Protein AF-A0A2H9QT38-F1 (afdb_monomer_lite)

Sequence (159 aa):
TGKATYSTIHADSVQAIVNRLENPPINLPRVLVAALNVVLLQASVKVGPKMTRRIKKIVEIVGLEPDTKELITNTIFEWNPADDRFVYLGHSSIFEKIAYLKNMTHDEVTEEFKRRTEIINWMLKKNVKNYKEVANIISAYYQEPEETIKKIRSDTYEK

pLDDT: mean 93.2, std 6.53, range [46.62, 97.88]

Secondary structure (DSSP, 8-state):
-----------SSHHHHHHHHHSTTT---HHHHTT--EEEEEEEEEETTEEEEEEEEEEEEEEE-TTT-PEEEEEEEEEETTTTEEEE----HHHHHHHHHHT--HHHHHHHHHHHHHHHHHHHHTT---HHHHHHHHHHHHH-HHHHHHHHHHHHH--

Radius of gyration: 18.89 Å; chains: 1; bounding box: 47×35×54 Å

Foldseek 3Di:
DPDDDDDDDPDQDPVRVQVVCCDPPNNDDLQVSLVDFKDFHKDFDDQPNDTDIDRQWIKGFPGADPPPRDTDIDTQWGADSVVRDIDGPDDDPVLVVVCVVVVHDSVVSVVVVVLVVLLVVLCVVVVPDDPVVVVVLVVCCVVPVPVSSVVSVVVVVVD

Structure (mmCIF, N/CA/C/O backbone):
data_AF-A0A2H9QT38-F1
#
_entry.id   AF-A0A2H9QT38-F1
#
loop_
_atom_site.group_PDB
_atom_site.id
_atom_site.type_symbol
_atom_site.label_atom_id
_atom_site.label_alt_id
_atom_site.label_comp_id
_atom_site.label_asym_id
_atom_site.label_entity_id
_atom_site.label_seq_id
_atom_site.pdbx_PDB_ins_code
_atom_site.Cartn_x
_atom_site.Cartn_y
_atom_site.Cartn_z
_atom_site.occupancy
_atom_site.B_iso_or_equiv
_atom_site.auth_seq_id
_atom_site.auth_comp_id
_atom_site.auth_asym_id
_atom_site.auth_atom_id
_atom_site.pdbx_PDB_model_num
ATOM 1 N N . THR A 1 1 ? 19.792 3.199 -6.149 1.00 63.28 1 THR A N 1
ATOM 2 C CA . THR A 1 1 ? 20.103 3.806 -4.832 1.00 63.28 1 THR A CA 1
ATOM 3 C C . THR A 1 1 ? 19.254 3.267 -3.682 1.00 63.28 1 THR A C 1
ATOM 5 O O . THR A 1 1 ? 19.525 3.655 -2.556 1.00 63.28 1 THR A O 1
ATOM 8 N N . GLY A 1 2 ? 18.269 2.376 -3.904 1.00 81.06 2 GLY A N 1
ATOM 9 C CA . GLY A 1 2 ? 17.598 1.633 -2.818 1.00 81.06 2 GLY A CA 1
ATOM 10 C C . GLY A 1 2 ? 16.725 2.464 -1.868 1.00 81.06 2 GLY A C 1
ATOM 11 O O . GLY A 1 2 ? 16.347 1.976 -0.810 1.00 81.06 2 GLY A O 1
ATOM 12 N N . LYS A 1 3 ? 16.415 3.720 -2.215 1.00 90.38 3 LYS A N 1
ATOM 13 C CA . LYS A 1 3 ? 15.583 4.602 -1.390 1.00 90.38 3 LYS A CA 1
ATOM 14 C C . LYS A 1 3 ? 14.108 4.257 -1.592 1.00 90.38 3 LYS A C 1
ATOM 16 O O . LYS A 1 3 ? 13.661 4.187 -2.733 1.00 90.38 3 LYS A O 1
ATOM 21 N N . ALA A 1 4 ? 13.363 4.096 -0.501 1.00 91.94 4 ALA A N 1
ATOM 22 C CA . ALA A 1 4 ? 11.907 4.017 -0.557 1.00 91.94 4 ALA A CA 1
ATOM 23 C C . ALA A 1 4 ? 11.333 5.365 -1.021 1.00 91.94 4 ALA A C 1
ATOM 25 O O . ALA A 1 4 ? 11.691 6.413 -0.479 1.00 91.94 4 ALA A O 1
ATOM 26 N N . THR A 1 5 ? 10.460 5.338 -2.026 1.00 94.00 5 THR A N 1
ATOM 27 C CA . THR A 1 5 ? 9.836 6.532 -2.601 1.00 94.00 5 THR A CA 1
ATOM 28 C C . THR A 1 5 ? 8.327 6.358 -2.701 1.00 94.00 5 THR A C 1
ATOM 30 O O . THR A 1 5 ? 7.818 5.272 -2.967 1.00 94.00 5 THR A O 1
ATOM 33 N N . TYR A 1 6 ? 7.615 7.462 -2.495 1.00 95.81 6 TYR A N 1
ATOM 34 C CA . TYR A 1 6 ? 6.170 7.558 -2.656 1.00 95.81 6 TYR A CA 1
ATOM 35 C C . TYR A 1 6 ? 5.875 8.848 -3.412 1.00 95.81 6 TYR A C 1
ATOM 37 O O . TYR A 1 6 ? 6.546 9.859 -3.201 1.00 95.81 6 TYR A O 1
ATOM 45 N N . SER A 1 7 ? 4.892 8.818 -4.303 1.00 95.12 7 SER A N 1
ATOM 46 C CA . SER A 1 7 ? 4.460 9.999 -5.044 1.00 95.12 7 SER A CA 1
ATOM 47 C C . SER A 1 7 ? 2.986 9.881 -5.414 1.00 95.12 7 SER A C 1
ATOM 49 O O . SER A 1 7 ? 2.370 8.827 -5.256 1.00 95.12 7 SER A O 1
ATOM 51 N N . THR A 1 8 ? 2.427 10.976 -5.917 1.00 95.75 8 THR A N 1
ATOM 52 C CA . THR A 1 8 ? 1.080 11.014 -6.484 1.00 95.75 8 THR A CA 1
ATOM 53 C C . THR A 1 8 ? 1.166 11.440 -7.939 1.00 95.75 8 THR A C 1
ATOM 55 O O . THR A 1 8 ? 1.995 12.270 -8.308 1.00 95.75 8 THR A O 1
ATOM 58 N N . ILE A 1 9 ? 0.309 10.864 -8.774 1.00 94.94 9 ILE A N 1
ATOM 59 C CA . ILE A 1 9 ? 0.210 11.202 -10.188 1.00 94.94 9 ILE A CA 1
ATOM 60 C C . ILE A 1 9 ? -1.260 11.211 -10.585 1.00 94.94 9 ILE A C 1
ATOM 62 O O . ILE A 1 9 ? -2.047 10.377 -10.139 1.00 94.94 9 ILE A O 1
ATOM 66 N N . HIS A 1 10 ? -1.644 12.174 -11.415 1.00 94.25 10 HIS A N 1
ATOM 67 C CA . HIS A 1 10 ? -3.004 12.256 -11.922 1.00 94.25 10 HIS A CA 1
ATOM 68 C C . HIS A 1 10 ? -3.200 11.261 -13.073 1.00 94.25 10 HIS A C 1
ATOM 70 O O . HIS A 1 10 ? -2.867 11.565 -14.217 1.00 94.25 10 HIS A O 1
ATOM 76 N N . ALA A 1 11 ? -3.763 10.091 -12.788 1.00 92.81 11 ALA A N 1
ATOM 77 C CA . ALA A 1 11 ? -4.091 9.068 -13.776 1.00 92.81 11 ALA A CA 1
ATOM 78 C C . ALA A 1 11 ? -5.192 8.138 -13.244 1.00 92.81 11 ALA A C 1
ATOM 80 O O . ALA A 1 11 ? -5.349 7.982 -12.035 1.00 92.81 11 ALA A O 1
ATOM 81 N N . ASP A 1 12 ? -5.947 7.520 -14.148 1.00 91.19 12 ASP A N 1
ATOM 82 C CA . ASP A 1 12 ? -7.088 6.647 -13.843 1.00 91.19 12 ASP A CA 1
ATOM 83 C C . ASP A 1 12 ? -6.795 5.147 -14.046 1.00 91.19 12 ASP A C 1
ATOM 85 O O . ASP A 1 12 ? -7.603 4.295 -13.669 1.00 91.19 12 ASP A O 1
ATOM 89 N N . SER A 1 13 ? -5.635 4.825 -14.621 1.00 93.38 13 SER A N 1
ATOM 90 C CA . SER A 1 13 ? -5.171 3.476 -14.939 1.00 93.38 13 SER A CA 1
ATOM 91 C C . SER A 1 13 ? -3.646 3.389 -14.871 1.00 93.38 13 SER A C 1
ATOM 93 O O . SER A 1 13 ? -2.949 4.401 -14.980 1.00 93.38 13 SER A O 1
ATOM 95 N N . VAL A 1 14 ? -3.112 2.171 -14.734 1.00 92.94 14 VAL A N 1
ATOM 96 C CA . VAL A 1 14 ? -1.658 1.943 -14.787 1.00 92.94 14 VAL A CA 1
ATOM 97 C C . VAL A 1 14 ? -1.098 2.374 -16.142 1.00 92.94 14 VAL A C 1
ATOM 99 O O . VAL A 1 14 ? -0.107 3.093 -16.176 1.00 92.94 14 VAL A O 1
ATOM 102 N N . GLN A 1 15 ? -1.777 2.058 -17.249 1.00 91.94 15 GLN A N 1
ATOM 103 C CA . GLN A 1 15 ? -1.345 2.488 -18.582 1.00 91.94 15 GLN A CA 1
ATOM 104 C C . GLN A 1 15 ? -1.228 4.015 -18.694 1.00 91.94 15 GLN A C 1
ATOM 106 O O . GLN A 1 15 ? -0.250 4.528 -19.235 1.00 91.94 15 GLN A O 1
ATOM 111 N N . ALA A 1 16 ? -2.191 4.762 -18.144 1.00 93.69 16 ALA A N 1
ATOM 112 C CA . ALA A 1 16 ? -2.134 6.220 -18.137 1.00 93.69 16 ALA A CA 1
ATOM 113 C C . ALA A 1 16 ? -0.976 6.765 -17.280 1.00 93.69 16 ALA A C 1
ATOM 115 O O . ALA A 1 16 ? -0.375 7.775 -17.651 1.00 93.69 16 ALA A O 1
ATOM 116 N N . ILE A 1 17 ? -0.636 6.108 -16.163 1.00 94.06 17 ILE A N 1
ATOM 117 C CA . ILE A 1 17 ? 0.551 6.447 -15.355 1.00 94.06 17 ILE A CA 1
ATOM 118 C C . ILE A 1 17 ? 1.813 6.271 -16.188 1.00 94.06 17 ILE A C 1
ATOM 120 O O . ILE A 1 17 ? 2.627 7.187 -16.260 1.00 94.06 17 ILE A O 1
ATOM 124 N N . VAL A 1 18 ? 1.951 5.117 -16.838 1.00 92.31 18 VAL A N 1
ATOM 125 C CA . VAL A 1 18 ? 3.113 4.782 -17.663 1.00 92.31 18 VAL A CA 1
ATOM 126 C C . VAL A 1 18 ? 3.276 5.807 -18.777 1.00 92.31 18 VAL A C 1
ATOM 128 O O . VAL A 1 18 ? 4.310 6.462 -18.849 1.00 92.31 18 VAL A O 1
ATOM 131 N N . ASN A 1 19 ? 2.215 6.059 -19.548 1.00 92.44 19 ASN A N 1
ATOM 132 C CA . ASN A 1 19 ? 2.236 7.050 -20.622 1.00 92.44 19 ASN A CA 1
ATOM 133 C C . ASN A 1 19 ? 2.660 8.442 -20.119 1.00 92.44 19 ASN A C 1
ATOM 135 O O . ASN A 1 19 ? 3.388 9.148 -20.810 1.00 92.44 19 ASN A O 1
ATOM 139 N N . ARG A 1 20 ? 2.233 8.859 -18.920 1.00 94.75 20 ARG A N 1
ATOM 140 C CA . ARG A 1 20 ? 2.632 10.153 -18.339 1.00 94.75 20 ARG A CA 1
ATOM 141 C C . ARG A 1 20 ? 4.082 10.188 -17.874 1.00 94.75 20 ARG A C 1
ATOM 143 O O . ARG A 1 20 ? 4.702 11.240 -17.967 1.00 94.75 20 ARG A O 1
ATOM 150 N N . LEU A 1 21 ? 4.594 9.080 -17.341 1.00 94.44 21 LEU A N 1
ATOM 151 C CA . LEU A 1 21 ? 5.987 8.985 -16.916 1.00 94.44 21 LEU A CA 1
ATOM 152 C C . LEU A 1 21 ? 6.927 9.006 -18.121 1.00 94.44 21 LEU A C 1
ATOM 154 O O . LEU A 1 21 ? 7.965 9.653 -18.058 1.00 94.44 21 LEU A O 1
ATOM 158 N N . GLU A 1 22 ? 6.560 8.345 -19.213 1.00 93.06 22 GLU A N 1
ATOM 159 C CA . GLU A 1 22 ? 7.431 8.201 -20.382 1.00 93.06 22 GLU A CA 1
ATOM 160 C C . GLU A 1 22 ? 7.475 9.401 -21.308 1.00 93.06 22 GLU A C 1
ATOM 162 O O . GLU A 1 22 ? 8.481 9.624 -21.972 1.00 93.06 22 GLU A O 1
ATOM 167 N N . ASN A 1 23 ? 6.392 10.167 -21.380 1.00 93.94 23 ASN A N 1
ATOM 168 C CA . ASN A 1 23 ? 6.320 11.312 -22.273 1.00 93.94 23 ASN A CA 1
ATOM 169 C C . ASN A 1 23 ? 6.780 12.601 -21.564 1.00 93.94 23 ASN A C 1
ATOM 171 O O . ASN A 1 23 ? 6.792 12.679 -20.327 1.00 93.94 23 ASN A O 1
ATOM 175 N N . PRO A 1 24 ? 7.161 13.647 -22.321 1.00 94.06 24 PRO A N 1
ATOM 176 C CA . PRO A 1 24 ? 7.406 14.968 -21.757 1.00 94.06 24 PRO A CA 1
ATOM 177 C C . PRO A 1 24 ? 6.220 15.455 -20.901 1.00 94.06 24 PRO A C 1
ATOM 179 O O . PRO A 1 24 ? 5.064 15.194 -21.244 1.00 94.06 24 PRO A O 1
ATOM 182 N N . PRO A 1 25 ? 6.472 16.178 -19.796 1.00 93.81 25 PRO A N 1
ATOM 183 C CA . PRO A 1 25 ? 7.765 16.719 -19.366 1.00 93.81 25 PRO A CA 1
ATOM 184 C C . PRO A 1 25 ? 8.634 15.756 -18.533 1.00 93.81 25 PRO A C 1
ATOM 186 O O . PRO A 1 25 ? 9.733 16.144 -18.151 1.00 93.81 25 PRO A O 1
ATOM 189 N N . ILE A 1 26 ? 8.169 14.539 -18.218 1.00 95.25 26 ILE A N 1
ATOM 190 C CA . ILE A 1 26 ? 8.898 13.615 -17.327 1.00 95.25 26 ILE A CA 1
ATOM 191 C C . ILE A 1 26 ? 9.962 12.829 -18.102 1.00 95.25 26 ILE A C 1
ATOM 193 O O . ILE A 1 26 ? 11.108 12.766 -17.662 1.00 95.25 26 ILE A O 1
ATOM 197 N N . ASN A 1 27 ? 9.597 12.282 -19.266 1.00 94.12 27 ASN A N 1
ATOM 198 C CA . ASN A 1 27 ? 10.508 11.598 -20.189 1.00 94.12 27 ASN A CA 1
ATOM 199 C C . ASN A 1 27 ? 11.324 10.446 -19.553 1.00 94.12 27 ASN A C 1
ATOM 201 O O . ASN A 1 27 ? 12.538 10.340 -19.737 1.00 94.12 27 ASN A O 1
ATOM 205 N N . LEU A 1 28 ? 10.667 9.602 -18.752 1.00 94.06 28 LEU A N 1
ATOM 206 C CA . LEU A 1 28 ? 11.279 8.481 -18.040 1.00 94.06 28 LEU A CA 1
ATOM 207 C C . LEU A 1 28 ? 11.386 7.234 -18.940 1.00 94.06 28 LEU A C 1
ATOM 209 O O . LEU A 1 28 ? 10.374 6.782 -19.467 1.00 94.06 28 LEU A O 1
ATOM 213 N N . PRO A 1 29 ? 12.559 6.590 -19.060 1.00 91.12 29 PRO A N 1
ATOM 214 C CA . PRO A 1 29 ? 12.676 5.305 -19.750 1.00 91.12 29 PRO A CA 1
ATOM 215 C C . PRO A 1 29 ? 11.798 4.200 -19.130 1.00 91.12 29 PRO A C 1
ATOM 217 O O . PRO A 1 29 ? 11.845 3.998 -17.914 1.00 91.12 29 PRO A O 1
ATOM 220 N N . ARG A 1 30 ? 11.093 3.408 -19.960 1.00 87.81 30 ARG A N 1
ATOM 221 C CA . ARG A 1 30 ? 10.234 2.265 -19.554 1.00 87.81 30 ARG A CA 1
ATOM 222 C C . ARG A 1 30 ? 10.857 1.364 -18.488 1.00 87.81 30 ARG A C 1
ATOM 224 O O . ARG A 1 30 ? 10.203 1.000 -17.516 1.00 87.81 30 ARG A O 1
ATOM 231 N N . VAL A 1 31 ? 12.139 1.033 -18.656 1.00 87.75 31 VAL A N 1
ATOM 232 C CA . VAL A 1 31 ? 12.920 0.197 -17.725 1.00 87.75 31 VAL A CA 1
ATOM 233 C C . VAL A 1 31 ? 12.885 0.722 -16.290 1.00 87.75 31 VAL A C 1
ATOM 235 O O . VAL A 1 31 ? 12.854 -0.066 -15.351 1.00 87.75 31 VAL A O 1
ATOM 238 N N . LEU A 1 32 ? 12.846 2.041 -16.100 1.00 90.56 32 LEU A N 1
ATOM 239 C CA . LEU A 1 32 ? 12.790 2.644 -14.771 1.00 90.56 32 LEU A CA 1
ATOM 240 C C . LEU A 1 32 ? 11.376 2.634 -14.178 1.00 90.56 32 LEU A C 1
ATOM 242 O O . LEU A 1 32 ? 11.240 2.652 -12.958 1.00 90.56 32 LEU A O 1
ATOM 246 N N . VAL A 1 33 ? 10.327 2.551 -15.003 1.00 89.25 33 VAL A N 1
ATOM 247 C CA . VAL A 1 33 ? 8.942 2.400 -14.524 1.00 89.25 33 VAL A CA 1
ATOM 248 C C . VAL A 1 33 ? 8.759 1.056 -13.815 1.00 89.25 33 VAL A C 1
ATOM 250 O O . VAL A 1 33 ? 8.065 0.981 -12.804 1.00 89.25 33 VAL A O 1
ATOM 253 N N . ALA A 1 34 ? 9.461 0.018 -14.275 1.00 88.25 34 ALA A N 1
ATOM 254 C CA . ALA A 1 34 ? 9.474 -1.303 -13.646 1.00 88.25 34 ALA A CA 1
ATOM 255 C C . ALA A 1 34 ? 10.112 -1.322 -12.244 1.00 88.25 34 ALA A C 1
ATOM 257 O O . ALA A 1 34 ? 10.009 -2.318 -11.535 1.00 88.25 34 ALA A O 1
ATOM 258 N N . ALA A 1 35 ? 10.765 -0.231 -11.822 1.00 90.12 35 ALA A N 1
ATOM 259 C CA . ALA A 1 35 ? 11.267 -0.092 -10.458 1.00 90.12 35 ALA A CA 1
ATOM 260 C C . ALA A 1 35 ? 10.158 0.230 -9.438 1.00 90.12 35 ALA A C 1
ATOM 262 O O . ALA A 1 35 ? 10.388 0.095 -8.235 1.00 90.12 35 ALA A O 1
ATOM 263 N N . LEU A 1 36 ? 8.973 0.662 -9.890 1.00 92.75 36 LEU A N 1
ATOM 264 C CA . LEU A 1 36 ? 7.803 0.814 -9.025 1.00 92.75 36 LEU A CA 1
ATOM 265 C C . LEU A 1 36 ? 7.388 -0.554 -8.472 1.00 92.75 36 LEU A C 1
ATOM 267 O O . LEU A 1 36 ? 7.557 -1.567 -9.136 1.00 92.75 36 LEU A O 1
ATOM 271 N N . ASN A 1 37 ? 6.843 -0.596 -7.254 1.00 94.50 37 ASN A N 1
ATOM 272 C CA . ASN A 1 37 ? 6.346 -1.848 -6.668 1.00 94.50 37 ASN A CA 1
ATOM 273 C C . ASN A 1 37 ? 4.821 -1.900 -6.638 1.00 94.50 37 ASN A C 1
ATOM 275 O O . ASN A 1 37 ? 4.248 -2.912 -7.017 1.00 94.50 37 ASN A O 1
ATOM 279 N N . VAL A 1 38 ? 4.164 -0.816 -6.212 1.00 96.06 38 VAL A N 1
ATOM 280 C CA . VAL A 1 38 ? 2.707 -0.760 -6.038 1.00 96.06 38 VAL A CA 1
ATOM 281 C C . VAL A 1 38 ? 2.152 0.530 -6.620 1.00 96.06 38 VAL A C 1
ATOM 283 O O . VAL A 1 38 ? 2.698 1.612 -6.405 1.00 96.06 38 VAL A O 1
ATOM 286 N N . VAL A 1 39 ? 1.015 0.413 -7.296 1.00 96.62 39 VAL A N 1
ATOM 287 C CA . VAL A 1 39 ? 0.173 1.510 -7.756 1.00 96.62 39 VAL A CA 1
ATOM 288 C C . VAL A 1 39 ? -1.192 1.395 -7.083 1.00 96.62 39 VAL A C 1
ATOM 290 O O . VAL A 1 39 ? -1.880 0.383 -7.213 1.00 96.62 39 VAL A O 1
ATOM 293 N N . LEU A 1 40 ? -1.614 2.459 -6.396 1.00 97.12 40 LEU A N 1
ATOM 294 C CA . LEU A 1 40 ? -2.970 2.584 -5.860 1.00 97.12 40 LEU A CA 1
ATOM 295 C C . LEU A 1 40 ? -3.791 3.501 -6.767 1.00 97.12 40 LEU A C 1
ATOM 297 O O . LEU A 1 40 ? -3.508 4.695 -6.872 1.00 97.12 40 LEU A O 1
ATOM 301 N N . LEU A 1 41 ? -4.827 2.958 -7.405 1.00 97.38 41 LEU A N 1
ATOM 302 C CA . LEU A 1 41 ? -5.738 3.734 -8.243 1.00 97.38 41 LEU A CA 1
ATOM 303 C C . LEU A 1 41 ? -6.912 4.225 -7.399 1.00 97.38 41 LEU A C 1
ATOM 305 O O . LEU A 1 41 ? -7.787 3.443 -7.036 1.00 97.38 41 LEU A O 1
ATOM 309 N N . GLN A 1 42 ? -6.949 5.519 -7.089 1.00 96.50 42 GLN A N 1
ATOM 310 C CA . GLN A 1 42 ? -8.042 6.144 -6.341 1.00 96.50 42 GLN A CA 1
ATOM 311 C C . GLN A 1 42 ? -9.012 6.865 -7.283 1.00 96.50 42 GLN A C 1
ATOM 313 O O . GLN A 1 42 ? -8.588 7.550 -8.209 1.00 96.50 42 GLN A O 1
ATOM 318 N N . ALA A 1 43 ? -10.314 6.785 -7.004 1.00 94.62 43 ALA A N 1
ATOM 319 C CA . ALA A 1 43 ? -11.336 7.540 -7.722 1.00 94.62 43 ALA A CA 1
ATOM 320 C C . ALA A 1 43 ? -12.401 8.122 -6.781 1.00 94.62 43 ALA A C 1
ATOM 322 O O . ALA A 1 43 ? -12.669 7.588 -5.703 1.00 94.62 43 ALA A O 1
ATOM 323 N N . SER A 1 44 ? -13.023 9.219 -7.218 1.00 94.94 44 SER A N 1
ATOM 324 C CA . SER A 1 44 ? -14.283 9.711 -6.658 1.00 94.94 44 SER A CA 1
ATOM 325 C C . SER A 1 44 ? -15.427 9.038 -7.413 1.00 94.94 44 SER A C 1
ATOM 327 O O . SER A 1 44 ? -15.549 9.211 -8.623 1.00 94.94 44 SER A O 1
ATOM 329 N N . VAL A 1 45 ? -16.227 8.239 -6.716 1.00 94.00 45 VAL A N 1
ATOM 330 C CA . VAL A 1 45 ? -17.293 7.408 -7.285 1.00 94.00 45 VAL A CA 1
ATOM 331 C C . VAL A 1 45 ? -18.612 7.695 -6.582 1.00 94.00 45 VAL A C 1
ATOM 333 O O . VAL A 1 45 ? -18.639 8.131 -5.430 1.00 94.00 45 VAL A O 1
ATOM 336 N N . LYS A 1 46 ? -19.724 7.457 -7.275 1.00 92.31 46 LYS A N 1
ATOM 337 C CA . LYS A 1 46 ? -21.057 7.560 -6.685 1.00 92.31 46 LYS A CA 1
ATOM 338 C C . LYS A 1 46 ? -21.460 6.196 -6.130 1.00 92.31 46 LYS A C 1
ATOM 340 O O . LYS A 1 46 ? -21.587 5.248 -6.896 1.00 92.31 46 LYS A O 1
ATOM 345 N N . VAL A 1 47 ? -21.672 6.114 -4.818 1.00 90.62 47 VAL A N 1
ATOM 346 C CA . VAL A 1 47 ? -22.206 4.922 -4.141 1.00 90.62 47 VAL A CA 1
ATOM 347 C C . VAL A 1 47 ? -23.546 5.303 -3.526 1.00 90.62 47 VAL A C 1
ATOM 349 O O . VAL A 1 47 ? -23.623 6.133 -2.614 1.00 90.62 47 VAL A O 1
ATOM 352 N N . GLY A 1 48 ? -24.626 4.760 -4.092 1.00 86.81 48 GLY A N 1
ATOM 353 C CA . GLY A 1 48 ? -25.983 5.212 -3.796 1.00 86.81 48 GLY A CA 1
ATOM 354 C C . GLY A 1 48 ? -26.151 6.716 -4.093 1.00 86.81 48 GLY A C 1
ATOM 355 O O . GLY A 1 48 ? -25.827 7.163 -5.196 1.00 86.81 48 GLY A O 1
ATOM 356 N N . PRO A 1 49 ? -26.644 7.532 -3.143 1.00 89.56 49 PRO A N 1
ATOM 357 C CA . PRO A 1 49 ? -26.823 8.968 -3.355 1.00 89.56 49 PRO A CA 1
ATOM 358 C C . PRO A 1 49 ? -25.558 9.805 -3.096 1.00 89.56 49 PRO A C 1
ATOM 360 O O . PRO A 1 49 ? -25.561 10.998 -3.390 1.00 89.56 49 PRO A O 1
ATOM 363 N N . LYS A 1 50 ? -24.486 9.228 -2.535 1.00 91.69 50 LYS A N 1
ATOM 364 C CA . LYS A 1 50 ? -23.321 9.986 -2.050 1.00 91.69 50 LYS A CA 1
ATOM 365 C C . LYS A 1 50 ? -22.118 9.839 -2.980 1.00 91.69 50 LYS A C 1
ATOM 367 O O . LYS A 1 50 ? -21.799 8.743 -3.436 1.00 91.69 50 LYS A O 1
ATOM 372 N N . MET A 1 51 ? -21.406 10.945 -3.197 1.00 95.38 51 MET A N 1
ATOM 373 C CA . MET A 1 51 ? -20.055 10.913 -3.758 1.00 95.38 51 MET A CA 1
ATOM 374 C C . MET A 1 51 ? -19.073 10.481 -2.674 1.00 95.38 51 MET A C 1
ATOM 376 O O . MET A 1 51 ? -19.075 11.021 -1.567 1.00 95.38 51 MET A O 1
ATOM 380 N N . THR A 1 52 ? -18.238 9.499 -2.979 1.00 95.19 52 THR A N 1
ATOM 381 C CA . THR A 1 52 ? -17.292 8.928 -2.027 1.00 95.19 52 THR A CA 1
ATOM 382 C C . THR A 1 52 ? -15.978 8.574 -2.711 1.00 95.19 52 THR A C 1
ATOM 384 O O . THR A 1 52 ? -15.940 8.294 -3.907 1.00 95.19 52 THR A O 1
ATOM 387 N N . ARG A 1 53 ? -14.871 8.612 -1.966 1.00 96.25 53 ARG A N 1
ATOM 388 C CA . ARG A 1 53 ? -13.560 8.204 -2.487 1.00 96.25 53 ARG A CA 1
ATOM 389 C C . ARG A 1 53 ? -13.358 6.713 -2.237 1.00 96.25 53 ARG A C 1
ATOM 391 O O . ARG A 1 53 ? -13.608 6.231 -1.131 1.00 96.25 53 ARG A O 1
ATOM 398 N N . ARG A 1 54 ? -12.909 5.990 -3.261 1.00 96.50 54 ARG A N 1
ATOM 399 C CA . ARG A 1 54 ? -12.571 4.562 -3.195 1.00 96.50 54 ARG A CA 1
ATOM 400 C C . ARG A 1 54 ? -11.229 4.314 -3.863 1.00 96.50 54 ARG A C 1
ATOM 402 O O . ARG A 1 54 ? -10.881 4.980 -4.838 1.00 96.50 54 ARG A O 1
ATOM 409 N N . ILE A 1 55 ? -10.493 3.338 -3.346 1.00 97.00 55 ILE A N 1
ATOM 410 C CA . ILE A 1 55 ? -9.354 2.752 -4.051 1.00 97.00 55 ILE A CA 1
ATOM 411 C C . ILE A 1 55 ? -9.938 1.720 -5.016 1.00 97.00 55 ILE A C 1
ATOM 413 O O . ILE A 1 55 ? -10.403 0.674 -4.589 1.00 97.00 55 ILE A O 1
ATOM 417 N N . LYS A 1 56 ? -9.973 2.019 -6.314 1.00 96.00 56 LYS A N 1
ATOM 418 C CA . LYS A 1 56 ? -10.523 1.110 -7.326 1.00 96.00 56 LYS A CA 1
ATOM 419 C C . LYS A 1 56 ? -9.711 -0.171 -7.427 1.00 96.00 56 LYS A C 1
ATOM 421 O O . LYS A 1 56 ? -10.294 -1.244 -7.519 1.00 96.00 56 LYS A O 1
ATOM 426 N N . LYS A 1 57 ? -8.383 -0.037 -7.462 1.00 96.69 57 LYS A N 1
ATOM 427 C CA . LYS A 1 57 ? -7.449 -1.155 -7.606 1.00 96.69 57 LYS A CA 1
ATOM 428 C C . LYS A 1 57 ? -6.162 -0.892 -6.839 1.00 96.69 57 LYS A C 1
ATOM 430 O O . LYS A 1 57 ? -5.700 0.250 -6.785 1.00 96.69 57 LYS A O 1
ATOM 435 N N . ILE A 1 58 ? -5.576 -1.958 -6.311 1.00 97.25 58 ILE A N 1
ATOM 436 C CA . ILE A 1 58 ? -4.176 -1.996 -5.889 1.00 97.25 58 ILE A CA 1
ATOM 437 C C . ILE A 1 58 ? -3.463 -2.944 -6.845 1.00 97.25 58 ILE A C 1
ATOM 439 O O . ILE A 1 58 ? -3.833 -4.114 -6.946 1.00 97.25 58 ILE A O 1
ATOM 443 N N . VAL A 1 59 ? -2.485 -2.411 -7.569 1.00 96.94 59 VAL A N 1
ATOM 444 C CA . VAL A 1 59 ? -1.769 -3.123 -8.626 1.00 96.94 59 VAL A CA 1
ATOM 445 C C . VAL A 1 59 ? -0.295 -3.192 -8.273 1.00 96.94 59 VAL A C 1
ATOM 447 O O . VAL A 1 59 ? 0.332 -2.170 -8.008 1.00 96.94 59 VAL A O 1
ATOM 450 N N . GLU A 1 60 ? 0.261 -4.390 -8.278 1.00 96.81 60 GLU A N 1
ATOM 451 C CA . GLU A 1 60 ? 1.687 -4.641 -8.153 1.00 96.81 60 GLU A CA 1
ATOM 452 C C . GLU A 1 60 ? 2.334 -4.592 -9.537 1.00 96.81 60 GLU A C 1
ATOM 454 O O . GLU A 1 60 ? 1.777 -5.088 -10.520 1.00 96.81 60 GLU A O 1
ATOM 459 N N . ILE A 1 61 ? 3.518 -3.996 -9.616 1.00 94.94 61 ILE A N 1
ATOM 460 C CA . ILE A 1 61 ? 4.361 -4.044 -10.809 1.00 94.94 61 ILE A CA 1
ATOM 461 C C . ILE A 1 61 ? 5.372 -5.168 -10.589 1.00 94.94 61 ILE A C 1
ATOM 463 O O . ILE A 1 61 ? 6.200 -5.099 -9.680 1.00 94.94 61 ILE A O 1
ATOM 467 N N . VAL A 1 62 ? 5.265 -6.224 -11.393 1.00 93.69 62 VAL A N 1
ATOM 468 C CA . VAL A 1 62 ? 6.068 -7.447 -11.244 1.00 93.69 62 VAL A CA 1
ATOM 469 C C . VAL A 1 62 ? 7.391 -7.310 -11.993 1.00 93.69 62 VAL A C 1
ATOM 471 O O . VAL A 1 62 ? 8.441 -7.702 -11.487 1.00 93.69 62 VAL A O 1
ATOM 474 N N . GLY A 1 63 ? 7.350 -6.717 -13.186 1.00 91.62 63 GLY A N 1
ATOM 475 C CA . GLY A 1 63 ? 8.523 -6.551 -14.034 1.00 91.62 63 GLY A CA 1
ATOM 476 C C . GLY A 1 63 ? 8.162 -6.122 -15.450 1.00 91.62 63 GLY A C 1
ATOM 477 O O . GLY A 1 63 ? 7.118 -5.510 -15.682 1.00 91.62 63 GLY A O 1
ATOM 478 N N . LEU A 1 64 ? 9.043 -6.448 -16.391 1.00 91.81 64 LEU A N 1
ATOM 479 C CA . LEU A 1 64 ? 8.848 -6.225 -17.820 1.00 91.81 64 LEU A CA 1
ATOM 480 C C . LEU A 1 64 ? 8.911 -7.551 -18.555 1.00 91.81 64 LEU A C 1
ATOM 482 O O . LEU A 1 64 ? 9.765 -8.383 -18.250 1.00 91.81 64 LEU A O 1
ATOM 486 N N . GLU A 1 65 ? 8.052 -7.693 -19.552 1.00 91.62 65 GLU A N 1
ATOM 487 C CA . GLU A 1 65 ? 8.157 -8.776 -20.515 1.00 91.62 65 GLU A CA 1
ATOM 488 C C . GLU A 1 65 ? 9.434 -8.578 -21.360 1.00 91.62 65 GLU A C 1
ATOM 490 O O . GLU A 1 65 ? 9.614 -7.483 -21.912 1.00 91.62 65 GLU A O 1
ATOM 495 N N . PRO A 1 66 ? 10.338 -9.574 -21.466 1.00 88.12 66 PRO A N 1
ATOM 496 C CA . PRO A 1 66 ? 11.637 -9.405 -22.121 1.00 88.12 66 PRO A CA 1
ATOM 497 C C . PRO A 1 66 ? 11.558 -8.930 -23.576 1.00 88.12 66 PRO A C 1
ATOM 499 O O . PRO A 1 66 ? 12.356 -8.083 -23.984 1.00 88.12 66 PRO A O 1
ATOM 502 N N . ASP A 1 67 ? 10.582 -9.432 -24.333 1.00 89.31 67 ASP A N 1
ATOM 503 C CA . ASP A 1 67 ? 10.491 -9.188 -25.774 1.00 89.31 67 ASP A CA 1
ATOM 504 C C . ASP A 1 67 ? 9.752 -7.886 -26.096 1.00 89.31 67 ASP A C 1
ATOM 506 O O . ASP A 1 67 ? 10.235 -7.044 -26.856 1.00 89.31 67 ASP A O 1
ATOM 510 N N . THR A 1 68 ? 8.573 -7.692 -25.499 1.00 88.44 68 THR A N 1
ATOM 511 C CA . THR A 1 68 ? 7.698 -6.550 -25.812 1.00 88.44 68 THR A CA 1
ATOM 512 C C . THR A 1 68 ? 8.021 -5.311 -24.988 1.00 88.44 68 THR A C 1
ATOM 514 O O . THR A 1 68 ? 7.625 -4.209 -25.364 1.00 88.44 68 THR A O 1
ATOM 517 N N . LYS A 1 69 ? 8.745 -5.469 -23.869 1.00 85.50 69 LYS A N 1
ATOM 518 C CA . LYS A 1 69 ? 8.959 -4.427 -22.851 1.00 85.50 69 LYS A CA 1
ATOM 519 C C . LYS A 1 69 ? 7.652 -3.891 -22.259 1.00 85.50 69 LYS A C 1
ATOM 521 O O . LYS A 1 69 ? 7.633 -2.788 -21.705 1.00 85.50 69 LYS A O 1
ATOM 526 N N . GLU A 1 70 ? 6.569 -4.658 -22.354 1.00 88.69 70 GLU A N 1
ATOM 527 C CA . GLU A 1 70 ? 5.323 -4.331 -21.673 1.00 88.69 70 GLU A CA 1
ATOM 528 C C . GLU A 1 70 ? 5.434 -4.610 -20.177 1.00 88.69 70 GLU A C 1
ATOM 530 O O . GLU A 1 70 ? 6.177 -5.488 -19.731 1.00 88.69 70 GLU A O 1
ATOM 535 N N . LEU A 1 71 ? 4.707 -3.825 -19.383 1.00 91.19 71 LEU A N 1
ATOM 536 C CA . LEU A 1 71 ? 4.712 -3.981 -17.932 1.00 91.19 71 LEU A CA 1
ATOM 537 C C . LEU A 1 71 ? 3.868 -5.180 -17.526 1.00 91.19 71 LEU A C 1
ATOM 539 O O . LEU A 1 71 ? 2.667 -5.233 -17.785 1.00 91.19 71 LEU A O 1
ATOM 543 N N . ILE A 1 72 ? 4.499 -6.101 -16.806 1.00 93.06 72 ILE A N 1
ATOM 544 C CA . ILE A 1 72 ? 3.812 -7.206 -16.153 1.00 93.06 72 ILE A CA 1
ATOM 545 C C . ILE A 1 72 ? 3.243 -6.665 -14.846 1.00 93.06 72 ILE A C 1
ATOM 547 O O . ILE A 1 72 ? 3.975 -6.169 -13.982 1.00 93.06 72 ILE A O 1
ATOM 551 N N . THR A 1 73 ? 1.923 -6.744 -14.708 1.00 94.69 73 THR A N 1
ATOM 552 C CA . THR A 1 73 ? 1.195 -6.208 -13.556 1.00 94.69 73 THR A CA 1
ATOM 553 C C . THR A 1 73 ? 0.318 -7.274 -12.918 1.00 94.69 73 THR A C 1
ATOM 555 O O . THR A 1 73 ? -0.179 -8.166 -13.600 1.00 94.69 73 THR A O 1
ATOM 558 N N . ASN A 1 74 ? 0.116 -7.167 -11.608 1.00 95.62 74 ASN A N 1
ATOM 559 C CA . ASN A 1 74 ? -0.721 -8.072 -10.832 1.00 95.62 74 ASN A CA 1
ATOM 560 C C . ASN A 1 74 ? -1.710 -7.261 -9.987 1.00 95.62 74 ASN A C 1
ATOM 562 O O . ASN A 1 74 ? -1.305 -6.482 -9.129 1.00 95.62 74 ASN A O 1
ATOM 566 N N . THR A 1 75 ? -3.014 -7.393 -10.232 1.00 96.06 75 THR A N 1
ATOM 567 C CA . THR A 1 75 ? -4.022 -6.691 -9.420 1.00 96.06 75 THR A CA 1
ATOM 568 C C . THR A 1 75 ? -4.357 -7.538 -8.200 1.00 96.06 75 THR A C 1
ATOM 570 O O . THR A 1 75 ? -4.926 -8.612 -8.347 1.00 96.06 75 THR A O 1
ATOM 573 N N . ILE A 1 76 ? -4.048 -7.037 -7.003 1.00 96.25 76 ILE A N 1
ATOM 574 C CA . ILE A 1 76 ? -4.236 -7.784 -5.747 1.00 96.25 76 ILE A CA 1
ATOM 575 C C . ILE A 1 76 ? -5.524 -7.419 -5.010 1.00 96.25 76 ILE A C 1
ATOM 577 O O . ILE A 1 76 ? -6.109 -8.259 -4.334 1.00 96.25 76 ILE A O 1
ATOM 581 N N . PHE A 1 77 ? -6.004 -6.185 -5.156 1.00 96.75 77 PHE A N 1
ATOM 582 C CA . PHE A 1 77 ? -7.291 -5.758 -4.609 1.00 96.75 77 PHE A CA 1
ATOM 583 C C . PHE A 1 77 ? -8.078 -5.006 -5.667 1.00 96.75 77 PHE A C 1
ATOM 585 O O . PHE A 1 77 ? -7.519 -4.156 -6.364 1.00 96.75 77 PHE A O 1
ATOM 592 N N . GLU A 1 78 ? -9.379 -5.266 -5.730 1.00 96.62 78 GLU A N 1
ATOM 593 C CA . GLU A 1 78 ? -10.309 -4.564 -6.607 1.00 96.62 78 GLU A CA 1
ATOM 594 C C . GLU A 1 78 ? -11.595 -4.201 -5.863 1.00 96.62 78 GLU A C 1
ATOM 596 O O . GLU A 1 78 ? -12.135 -4.986 -5.087 1.00 96.62 78 GLU A O 1
ATOM 601 N N . TRP A 1 79 ? -12.079 -2.983 -6.078 1.00 97.06 79 TRP A N 1
ATOM 602 C CA . TRP A 1 79 ? -13.355 -2.527 -5.546 1.00 97.06 79 TRP A CA 1
ATOM 603 C C . TRP A 1 79 ? -14.496 -2.901 -6.492 1.00 97.06 79 TRP A C 1
ATOM 605 O O . TRP A 1 79 ? -14.483 -2.526 -7.667 1.00 97.06 79 TRP A O 1
ATOM 615 N N . ASN A 1 80 ? -15.501 -3.593 -5.960 1.00 94.50 80 ASN A N 1
ATOM 616 C CA . ASN A 1 80 ? -16.733 -3.917 -6.656 1.00 94.50 80 ASN A CA 1
ATOM 617 C C . ASN A 1 80 ? -17.765 -2.784 -6.470 1.00 94.50 80 ASN A C 1
ATOM 619 O O . ASN A 1 80 ? -18.251 -2.567 -5.356 1.00 94.50 80 ASN A O 1
ATOM 623 N N . PRO A 1 81 ? -18.150 -2.067 -7.544 1.00 92.00 81 PRO A N 1
ATOM 624 C CA . PRO A 1 81 ? -19.144 -0.999 -7.459 1.00 92.00 81 PRO A CA 1
ATOM 625 C C . PRO A 1 81 ? -20.552 -1.482 -7.108 1.00 92.00 81 PRO A C 1
ATOM 627 O O . PRO A 1 81 ? -21.349 -0.679 -6.627 1.00 92.00 81 PRO A O 1
ATOM 630 N N . ALA A 1 82 ? -20.877 -2.751 -7.373 1.00 91.56 82 ALA A N 1
ATOM 631 C CA . ALA A 1 82 ? -22.234 -3.266 -7.208 1.00 91.56 82 ALA A CA 1
ATOM 632 C C . ALA A 1 82 ? -22.648 -3.375 -5.733 1.00 91.56 82 ALA A C 1
ATOM 634 O O . ALA A 1 82 ? -23.796 -3.093 -5.398 1.00 91.56 82 ALA A O 1
ATOM 635 N N . ASP A 1 83 ? -21.719 -3.760 -4.856 1.00 94.25 83 ASP A N 1
ATOM 636 C CA . ASP A 1 83 ? -21.968 -3.991 -3.428 1.00 94.25 83 ASP A CA 1
ATOM 637 C C . ASP A 1 83 ? -21.074 -3.151 -2.497 1.00 94.25 83 ASP A C 1
ATOM 639 O O . ASP A 1 83 ? -21.148 -3.300 -1.277 1.00 94.25 83 ASP A O 1
ATOM 643 N N . ASP A 1 84 ? -20.269 -2.244 -3.061 1.00 94.88 84 ASP A N 1
ATOM 644 C CA . ASP A 1 84 ? -19.318 -1.376 -2.357 1.00 94.88 84 ASP A CA 1
ATOM 645 C C . ASP A 1 84 ? -18.289 -2.145 -1.506 1.00 94.88 84 ASP A C 1
ATOM 647 O O . ASP A 1 84 ? -17.894 -1.700 -0.425 1.00 94.88 84 ASP A O 1
ATOM 651 N N . ARG A 1 85 ? -17.838 -3.314 -1.983 1.00 95.44 85 ARG A N 1
ATOM 652 C CA . ARG A 1 85 ? -16.852 -4.153 -1.283 1.00 95.44 85 ARG A CA 1
ATOM 653 C C . ARG A 1 85 ? -15.512 -4.197 -1.995 1.00 95.44 85 ARG A C 1
ATOM 655 O O . ARG A 1 85 ? -15.421 -4.073 -3.211 1.00 95.44 85 ARG A O 1
ATOM 662 N N . PHE A 1 86 ? -14.458 -4.412 -1.218 1.00 96.06 86 PHE A N 1
ATOM 663 C CA . PHE A 1 86 ? -13.131 -4.712 -1.745 1.00 96.06 86 PHE A CA 1
ATOM 664 C C . PHE A 1 86 ? -12.947 -6.224 -1.795 1.00 96.06 86 PHE A C 1
ATOM 666 O O . PHE A 1 86 ? -13.141 -6.910 -0.792 1.00 96.06 86 PHE A O 1
ATOM 673 N N . VAL A 1 87 ? -12.566 -6.728 -2.960 1.00 96.19 87 VAL A N 1
ATOM 674 C CA . VAL A 1 87 ? -12.253 -8.132 -3.196 1.00 96.19 87 VAL A CA 1
ATOM 675 C C . VAL A 1 87 ? -10.740 -8.274 -3.224 1.00 96.19 87 VAL A C 1
ATOM 677 O O . VAL A 1 87 ? -10.055 -7.570 -3.967 1.00 96.19 87 VAL A O 1
ATOM 680 N N . TYR A 1 88 ? -10.222 -9.180 -2.400 1.00 93.94 88 TYR A N 1
ATOM 681 C CA . TYR A 1 88 ? -8.8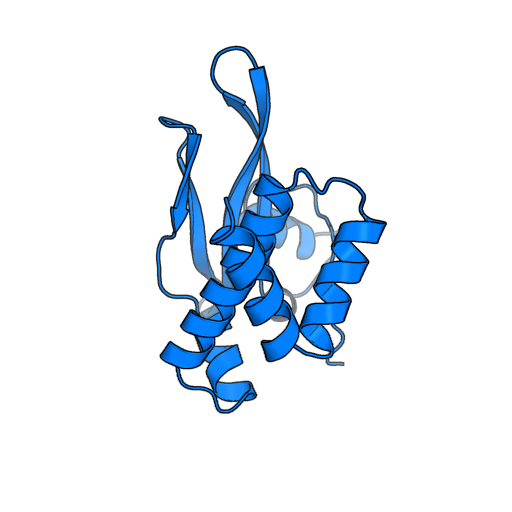44 -9.637 -2.509 1.00 93.94 88 TYR A CA 1
ATOM 682 C C . TYR A 1 88 ? -8.775 -10.684 -3.620 1.00 93.94 88 TYR A C 1
ATOM 684 O O . TYR A 1 88 ? -9.461 -11.702 -3.546 1.00 93.94 88 TYR A O 1
ATOM 692 N N . LEU A 1 89 ? -7.986 -10.415 -4.658 1.00 91.94 89 LEU A N 1
ATOM 693 C CA . LEU A 1 89 ? -7.873 -11.283 -5.834 1.00 91.94 89 LEU A CA 1
ATOM 694 C C . LEU A 1 89 ? -6.813 -12.382 -5.660 1.00 91.94 89 LEU A C 1
ATOM 696 O O . LEU A 1 89 ? -6.699 -13.261 -6.510 1.00 91.94 89 LEU A O 1
ATOM 700 N N . GLY A 1 90 ? -6.084 -12.374 -4.540 1.00 84.62 90 GLY A N 1
ATOM 701 C CA . GLY A 1 90 ? -5.170 -13.443 -4.152 1.00 84.62 90 GLY A CA 1
ATOM 702 C C . GLY A 1 90 ? -3.697 -13.068 -4.292 1.00 84.62 90 GLY A C 1
ATOM 703 O O . GLY A 1 90 ? -3.268 -11.997 -3.867 1.00 84.62 90 GLY A O 1
ATOM 704 N N . HIS A 1 91 ? -2.923 -14.010 -4.827 1.00 86.88 91 HIS A N 1
ATOM 705 C CA . HIS A 1 91 ? -1.464 -14.072 -4.785 1.00 86.88 91 HIS A CA 1
ATOM 706 C C . HIS A 1 91 ? -0.738 -12.724 -4.988 1.00 86.88 91 HIS A C 1
ATOM 708 O O . HIS A 1 91 ? -0.946 -12.042 -5.989 1.00 86.88 91 HIS A O 1
ATOM 714 N N . SER A 1 92 ? 0.146 -12.369 -4.047 1.00 94.31 92 SER A N 1
ATOM 715 C CA . SER A 1 92 ? 0.958 -11.144 -4.070 1.00 94.31 92 SER A CA 1
ATOM 716 C C . SER A 1 92 ? 2.425 -11.484 -4.331 1.00 94.31 92 SER A C 1
ATOM 718 O O . SER A 1 92 ? 3.070 -12.134 -3.506 1.00 94.31 92 SER A O 1
ATOM 720 N N . SER A 1 93 ? 2.982 -10.979 -5.434 1.00 93.69 93 SER A N 1
ATOM 721 C CA . SER A 1 93 ? 4.408 -11.154 -5.749 1.00 93.69 93 SER A CA 1
ATOM 722 C C . SER A 1 93 ? 5.294 -10.358 -4.786 1.00 93.69 93 SER A C 1
ATOM 724 O O . SER A 1 93 ? 6.464 -10.671 -4.564 1.00 93.69 93 SER A O 1
ATOM 726 N N . ILE A 1 94 ? 4.742 -9.303 -4.181 1.00 94.88 94 ILE A N 1
ATOM 727 C CA . ILE A 1 94 ? 5.429 -8.529 -3.148 1.00 94.88 94 ILE A CA 1
ATOM 728 C C . ILE A 1 94 ? 5.536 -9.335 -1.857 1.00 94.88 94 ILE A C 1
ATOM 730 O O . ILE A 1 94 ? 6.584 -9.283 -1.215 1.00 94.88 94 ILE A O 1
ATOM 734 N N . PHE A 1 95 ? 4.507 -10.097 -1.479 1.00 95.25 95 PHE A N 1
ATOM 735 C CA . PHE A 1 95 ? 4.576 -10.968 -0.305 1.00 95.25 95 PHE A CA 1
ATOM 736 C C . PHE A 1 95 ? 5.621 -12.068 -0.484 1.00 95.25 95 PHE A C 1
ATOM 738 O O . PHE A 1 95 ? 6.400 -12.288 0.439 1.00 95.25 95 PHE A O 1
ATOM 745 N N . GLU A 1 96 ? 5.730 -12.675 -1.669 1.00 94.44 96 GLU A N 1
ATOM 746 C CA . GLU A 1 96 ? 6.821 -13.613 -1.979 1.00 94.44 96 GLU A CA 1
ATOM 747 C C . GLU A 1 96 ? 8.200 -12.953 -1.859 1.00 94.44 96 GLU A C 1
ATOM 749 O O . GLU A 1 96 ? 9.118 -13.498 -1.244 1.00 94.44 96 GLU A O 1
ATOM 754 N N . LYS A 1 97 ? 8.347 -11.735 -2.394 1.00 94.12 97 LYS A N 1
ATOM 755 C CA . LYS A 1 97 ? 9.59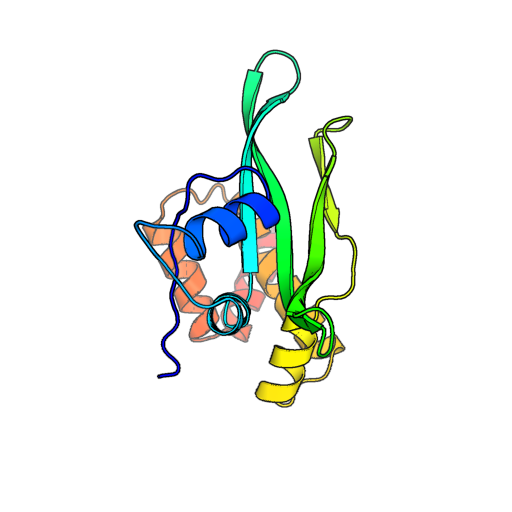6 -10.975 -2.288 1.00 94.12 97 LYS A CA 1
ATOM 756 C C . LYS A 1 97 ? 9.946 -10.648 -0.835 1.00 94.12 97 LYS A C 1
ATOM 758 O O . LYS A 1 97 ? 11.115 -10.717 -0.463 1.00 94.12 97 LYS A O 1
ATOM 763 N N . ILE A 1 98 ? 8.959 -10.286 -0.014 1.00 95.38 98 ILE A N 1
ATOM 764 C CA . ILE A 1 98 ? 9.147 -10.047 1.423 1.00 95.38 98 ILE A CA 1
ATOM 765 C C . ILE A 1 98 ? 9.558 -11.343 2.121 1.00 95.38 98 ILE A C 1
ATOM 767 O O . ILE A 1 98 ? 10.532 -11.316 2.871 1.00 95.38 98 ILE A O 1
ATOM 771 N N . ALA A 1 99 ? 8.865 -12.450 1.840 1.00 96.44 99 ALA A N 1
ATOM 772 C CA . ALA A 1 99 ? 9.162 -13.771 2.385 1.00 96.44 99 ALA A CA 1
ATOM 773 C C . ALA A 1 99 ? 10.629 -14.143 2.126 1.00 96.44 99 ALA A C 1
ATOM 775 O O . ALA A 1 99 ? 11.388 -14.384 3.061 1.00 96.44 99 ALA A O 1
ATOM 776 N N . TYR A 1 100 ? 11.070 -14.031 0.871 1.00 96.44 100 TYR A N 1
ATOM 777 C CA . TYR A 1 100 ? 12.457 -14.272 0.482 1.00 96.44 100 TYR A CA 1
ATOM 778 C C . TYR A 1 100 ? 13.452 -13.344 1.201 1.00 96.44 100 TYR A C 1
ATOM 780 O O . TYR A 1 100 ? 14.408 -13.810 1.816 1.00 96.44 100 TYR A O 1
ATOM 788 N N . LEU A 1 101 ? 13.226 -12.024 1.175 1.00 95.56 101 LEU A N 1
ATOM 789 C CA . LEU A 1 101 ? 14.149 -11.042 1.767 1.00 95.56 101 LEU A CA 1
ATOM 790 C C . LEU A 1 101 ? 14.261 -11.143 3.292 1.00 95.56 101 LEU A C 1
ATOM 792 O O . LEU A 1 101 ? 15.268 -10.724 3.863 1.00 95.56 101 LEU A O 1
ATOM 796 N N . LYS A 1 102 ? 13.211 -11.629 3.955 1.00 95.38 102 LYS A N 1
ATOM 797 C CA . LYS A 1 102 ? 13.150 -11.781 5.411 1.00 95.38 102 LYS A CA 1
ATOM 798 C C . LYS A 1 102 ? 13.417 -13.209 5.874 1.00 95.38 102 LYS A C 1
ATOM 800 O O . LYS A 1 102 ? 13.399 -13.434 7.078 1.00 95.38 102 LYS A O 1
ATOM 805 N N . ASN A 1 103 ? 13.690 -14.133 4.949 1.00 96.56 103 ASN A N 1
ATOM 806 C CA . ASN A 1 103 ? 13.801 -15.562 5.226 1.00 96.56 103 ASN A CA 1
ATOM 807 C C . ASN A 1 103 ? 12.589 -16.089 6.020 1.00 96.56 103 ASN A C 1
ATOM 809 O O . ASN A 1 103 ? 12.736 -16.813 7.000 1.00 96.56 103 ASN A O 1
ATOM 813 N N . MET A 1 104 ? 11.402 -15.651 5.606 1.00 96.38 104 MET A N 1
ATOM 814 C CA . MET A 1 104 ? 10.114 -16.068 6.142 1.00 96.38 104 MET A CA 1
ATOM 815 C C . MET A 1 104 ? 9.441 -17.015 5.151 1.00 96.38 104 MET A C 1
ATOM 817 O O . MET A 1 104 ? 9.615 -16.916 3.936 1.00 96.38 104 MET A O 1
ATOM 821 N N . THR A 1 105 ? 8.624 -17.909 5.673 1.00 96.31 105 THR A N 1
ATOM 822 C CA . THR A 1 105 ? 7.676 -18.713 4.910 1.00 96.31 105 THR A CA 1
ATOM 823 C C . THR A 1 105 ? 6.476 -17.868 4.468 1.00 96.31 105 THR A C 1
ATOM 825 O O . THR A 1 105 ? 6.200 -16.791 5.006 1.00 96.31 105 THR A O 1
ATOM 828 N N . HIS A 1 106 ? 5.725 -18.366 3.484 1.00 91.38 106 HIS A N 1
ATOM 829 C CA . HIS A 1 106 ? 4.486 -17.719 3.043 1.00 91.38 106 HIS A CA 1
ATOM 830 C C . HIS A 1 106 ? 3.453 -17.609 4.179 1.00 91.38 106 HIS A C 1
ATOM 832 O O . HIS A 1 106 ? 2.762 -16.592 4.302 1.00 91.38 106 HIS A O 1
ATOM 838 N N . ASP A 1 107 ? 3.390 -18.625 5.041 1.00 94.75 107 ASP A N 1
ATOM 839 C CA . ASP A 1 107 ? 2.490 -18.653 6.192 1.00 94.75 107 ASP A CA 1
ATOM 840 C C . ASP A 1 107 ? 2.863 -17.587 7.225 1.00 94.75 107 ASP A C 1
ATOM 842 O O . ASP A 1 107 ? 1.983 -16.882 7.715 1.00 94.75 107 ASP A O 1
ATOM 846 N N . GLU A 1 108 ? 4.155 -17.383 7.498 1.00 96.44 108 GLU A N 1
ATOM 847 C CA . GLU A 1 108 ? 4.614 -16.326 8.408 1.00 96.44 108 GLU A CA 1
ATOM 848 C C . GLU A 1 108 ? 4.291 -14.922 7.880 1.00 96.44 108 GLU A C 1
ATOM 850 O O . GLU A 1 108 ? 3.858 -14.059 8.647 1.00 96.44 108 GLU A O 1
ATOM 855 N N . VAL A 1 109 ? 4.448 -14.676 6.573 1.00 96.12 109 VAL A N 1
ATOM 856 C CA . VAL A 1 109 ? 4.056 -13.389 5.964 1.00 96.12 109 VAL A CA 1
ATOM 857 C C . VAL A 1 109 ? 2.543 -13.190 6.035 1.00 96.12 109 VAL A C 1
ATOM 859 O O . VAL A 1 109 ? 2.070 -12.094 6.345 1.00 96.12 109 VAL A O 1
ATOM 862 N N . THR A 1 110 ? 1.776 -14.251 5.792 1.00 93.50 110 THR A N 1
ATOM 863 C CA . THR A 1 110 ? 0.314 -14.223 5.891 1.00 93.50 110 THR A CA 1
ATOM 864 C C . THR A 1 110 ? -0.145 -13.953 7.322 1.00 93.50 110 THR A C 1
ATOM 866 O O . THR A 1 110 ? -1.062 -13.158 7.536 1.00 93.50 110 THR A O 1
ATOM 869 N N . GLU A 1 111 ? 0.496 -14.568 8.313 1.00 95.56 111 GLU A N 1
ATOM 870 C CA . GLU A 1 111 ? 0.191 -14.348 9.725 1.00 95.56 111 GLU A CA 1
ATOM 871 C C . GLU A 1 111 ? 0.544 -12.923 10.162 1.00 95.56 111 GLU A C 1
ATOM 873 O O . GLU A 1 111 ? -0.252 -12.264 10.829 1.00 95.56 111 GLU A O 1
ATOM 878 N N . GLU A 1 112 ? 1.681 -12.387 9.716 1.00 96.50 112 GLU A N 1
ATOM 879 C CA . GLU A 1 112 ? 2.047 -10.987 9.951 1.00 96.50 112 GLU A CA 1
ATOM 880 C C . GLU A 1 112 ? 1.033 -10.017 9.318 1.00 96.50 112 GLU A C 1
ATOM 882 O O . GLU A 1 112 ? 0.628 -9.027 9.936 1.00 96.50 112 GLU A O 1
ATOM 887 N N . PHE A 1 113 ? 0.555 -10.310 8.105 1.00 95.00 113 PHE A N 1
ATOM 888 C CA . PHE A 1 113 ? -0.485 -9.519 7.445 1.00 95.00 113 PHE A CA 1
ATOM 889 C C . PHE A 1 113 ? -1.816 -9.550 8.214 1.00 95.00 113 PHE A C 1
ATOM 891 O O . PHE A 1 113 ? -2.447 -8.503 8.416 1.00 95.00 113 PHE A O 1
ATOM 898 N N . LYS A 1 114 ? -2.230 -10.727 8.702 1.00 95.06 114 LYS A N 1
ATOM 899 C CA . LYS A 1 114 ? -3.420 -10.886 9.554 1.00 95.06 114 LYS A CA 1
ATOM 900 C C . LYS A 1 114 ? -3.277 -10.113 10.859 1.00 95.06 114 LYS A C 1
ATOM 902 O O . LYS A 1 114 ? -4.192 -9.378 11.227 1.00 95.06 114 LYS A O 1
ATOM 907 N N . ARG A 1 115 ? -2.117 -10.203 11.510 1.00 96.50 115 ARG A N 1
ATOM 908 C CA . ARG A 1 115 ? -1.816 -9.493 12.757 1.00 96.50 115 ARG A CA 1
ATOM 909 C C . ARG A 1 115 ? -1.932 -7.984 12.590 1.00 96.50 115 ARG A C 1
ATOM 911 O O . ARG A 1 115 ? -2.625 -7.322 13.357 1.00 96.50 115 ARG A O 1
ATOM 918 N N . ARG A 1 116 ? -1.346 -7.430 11.525 1.00 97.50 116 ARG A N 1
ATOM 919 C CA . ARG A 1 116 ? -1.485 -6.001 11.195 1.00 97.50 116 ARG A CA 1
ATOM 920 C C . ARG A 1 116 ? -2.933 -5.614 10.910 1.00 97.50 116 ARG A C 1
ATOM 922 O O . ARG A 1 116 ? -3.380 -4.559 11.354 1.00 97.50 116 ARG A O 1
ATOM 929 N N . THR A 1 117 ? -3.679 -6.469 10.215 1.00 96.31 117 THR A N 1
ATOM 930 C CA . THR A 1 117 ? -5.109 -6.255 9.945 1.00 96.31 117 THR A CA 1
ATOM 931 C C . THR A 1 117 ? -5.928 -6.215 11.239 1.00 96.31 117 THR A C 1
ATOM 933 O O . THR A 1 117 ? -6.795 -5.355 11.398 1.00 96.31 117 THR A O 1
ATOM 936 N N . GLU A 1 118 ? -5.625 -7.096 12.194 1.00 96.19 118 GLU A N 1
ATOM 937 C CA . GLU A 1 118 ? -6.242 -7.127 13.523 1.00 96.19 118 GLU A CA 1
ATOM 938 C C . GLU A 1 118 ? -6.025 -5.809 14.281 1.00 96.19 118 GLU A C 1
ATOM 940 O O . GLU A 1 118 ? -6.983 -5.245 14.809 1.00 96.19 118 GLU A O 1
ATOM 945 N N . ILE A 1 119 ? -4.808 -5.260 14.244 1.00 96.88 119 ILE A N 1
ATOM 946 C CA . ILE A 1 119 ? -4.466 -3.977 14.881 1.00 96.88 119 ILE A CA 1
ATOM 947 C C . ILE A 1 119 ? -5.277 -2.821 14.281 1.00 96.88 119 ILE A C 1
ATOM 949 O O . ILE A 1 119 ? -5.852 -2.022 15.023 1.00 96.88 119 ILE A O 1
ATOM 953 N N . ILE A 1 120 ? -5.373 -2.734 12.947 1.00 96.50 120 ILE A N 1
ATOM 954 C CA . ILE A 1 120 ? -6.190 -1.704 12.282 1.00 96.50 120 ILE A CA 1
ATOM 955 C C . ILE A 1 120 ? -7.669 -1.848 12.671 1.00 96.50 120 ILE A C 1
ATOM 957 O O . ILE A 1 120 ? -8.321 -0.862 13.016 1.00 96.50 120 ILE A O 1
ATOM 961 N N . ASN A 1 121 ? -8.200 -3.072 12.665 1.00 95.94 121 ASN A N 1
ATOM 962 C CA . ASN A 1 121 ? -9.590 -3.336 13.039 1.00 95.94 121 ASN A CA 1
ATOM 963 C C . ASN A 1 121 ? -9.873 -3.007 14.508 1.00 95.94 121 ASN A C 1
ATOM 965 O O . ASN A 1 121 ? -10.935 -2.472 14.827 1.00 95.94 121 ASN A O 1
ATOM 969 N N . TRP A 1 122 ? -8.929 -3.286 15.403 1.00 96.38 122 TRP A N 1
ATOM 970 C CA . TRP A 1 122 ? -9.026 -2.899 16.804 1.00 96.38 122 TRP A CA 1
ATOM 971 C C . TRP A 1 122 ? -9.057 -1.374 16.968 1.00 96.38 122 TRP A C 1
ATOM 973 O O . TRP A 1 122 ? -9.944 -0.857 17.649 1.00 96.38 122 TRP A O 1
ATOM 983 N N . MET A 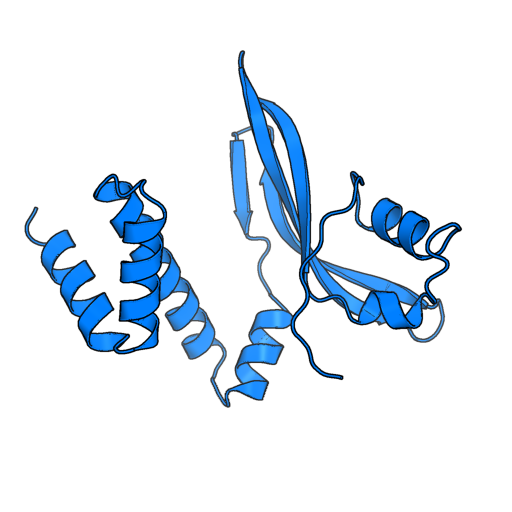1 123 ? -8.180 -0.639 16.270 1.00 96.06 123 MET A N 1
ATOM 984 C CA . MET A 1 123 ? -8.200 0.831 16.268 1.00 96.06 123 MET A CA 1
ATOM 985 C C . MET A 1 123 ? -9.551 1.386 15.802 1.00 96.06 123 MET A C 1
ATOM 987 O O . MET A 1 123 ? -10.082 2.313 16.417 1.00 96.06 123 MET A O 1
ATOM 991 N N . LEU A 1 124 ? -10.147 0.784 14.765 1.00 95.19 124 LEU A N 1
ATOM 992 C CA . LEU A 1 124 ? -11.487 1.142 14.294 1.00 95.19 124 LEU A CA 1
ATOM 993 C C . LEU A 1 124 ? -12.558 0.895 15.366 1.00 95.19 124 LEU A C 1
ATOM 995 O O . LEU A 1 124 ? -13.359 1.791 15.635 1.00 95.19 124 LEU A O 1
ATOM 999 N N . LYS A 1 125 ? -12.552 -0.276 16.021 1.00 94.94 125 LYS A N 1
ATOM 1000 C CA . LYS A 1 125 ? -13.493 -0.615 17.110 1.00 94.94 125 LYS A CA 1
ATOM 1001 C C . LYS A 1 125 ? -13.367 0.331 18.306 1.00 94.94 125 LYS A C 1
ATOM 1003 O O . LYS A 1 125 ? -14.369 0.669 18.930 1.00 94.94 125 LYS A O 1
ATOM 1008 N N . LYS A 1 126 ? -12.150 0.788 18.609 1.00 94.88 126 LYS A N 1
ATOM 1009 C CA . LYS A 1 126 ? -11.873 1.778 19.661 1.00 94.88 126 LYS A CA 1
ATOM 1010 C C . LYS A 1 126 ? -12.087 3.222 19.225 1.00 94.88 126 LYS A C 1
ATOM 1012 O O . LYS A 1 126 ? -11.887 4.125 20.031 1.00 94.88 126 LYS A O 1
ATOM 1017 N N . ASN A 1 127 ? -12.528 3.449 17.985 1.00 95.62 127 ASN A N 1
ATOM 1018 C CA . ASN A 1 127 ? -12.766 4.778 17.431 1.00 95.62 127 ASN A CA 1
ATOM 1019 C C . ASN A 1 127 ? -11.509 5.678 17.487 1.00 95.62 127 ASN A C 1
ATOM 1021 O O . ASN A 1 127 ? -11.613 6.899 17.620 1.00 95.62 127 ASN A O 1
ATOM 1025 N N . VAL A 1 128 ? -10.319 5.080 17.352 1.00 96.00 128 VAL A N 1
ATOM 1026 C CA . VAL A 1 128 ? -9.047 5.806 17.263 1.00 96.00 128 VAL A CA 1
ATOM 1027 C C . VAL A 1 128 ? -8.985 6.498 15.902 1.00 96.00 128 VAL A C 1
ATOM 1029 O O . VAL A 1 128 ? -8.898 5.851 14.860 1.00 96.00 128 VAL A O 1
ATOM 1032 N N . LYS A 1 129 ? -9.067 7.831 15.905 1.00 93.81 129 LYS A N 1
ATOM 1033 C CA . LYS A 1 129 ? -9.108 8.660 14.682 1.00 93.81 129 LYS A CA 1
ATOM 1034 C C . LYS A 1 129 ? -7.953 9.650 14.576 1.00 93.81 129 LYS A C 1
ATOM 1036 O O . LYS A 1 129 ? -7.675 10.153 13.490 1.00 93.81 129 LYS A O 1
ATOM 1041 N N . ASN A 1 130 ? -7.302 9.966 15.693 1.00 96.44 130 ASN A N 1
ATOM 1042 C CA . ASN A 1 130 ? -6.214 10.932 15.722 1.00 96.44 130 ASN A CA 1
ATOM 1043 C C . ASN A 1 130 ? -4.940 10.318 15.130 1.00 96.44 130 ASN A C 1
ATOM 1045 O O . ASN A 1 130 ? -4.502 9.253 15.562 1.00 96.44 130 ASN A O 1
ATOM 1049 N N . TYR A 1 131 ? -4.305 11.012 14.182 1.00 96.62 131 TYR A N 1
ATOM 1050 C CA . TYR A 1 131 ? -3.100 10.502 13.523 1.00 96.62 131 TYR A CA 1
ATOM 1051 C C . TYR A 1 131 ? -1.936 10.244 14.497 1.00 96.62 131 TYR A C 1
ATOM 1053 O O . TYR A 1 131 ? -1.142 9.341 14.251 1.00 96.62 131 TYR A O 1
ATOM 1061 N N . LYS A 1 132 ? -1.832 10.999 15.602 1.00 97.88 132 LYS A N 1
ATOM 1062 C CA . LYS A 1 132 ? -0.789 10.802 16.621 1.00 97.88 132 LYS A CA 1
ATOM 1063 C C . LYS A 1 132 ? -1.007 9.505 17.389 1.00 97.88 132 LYS A C 1
ATOM 1065 O O . LYS A 1 132 ? -0.059 8.766 17.613 1.00 97.88 132 LYS A O 1
ATOM 1070 N N . GLU A 1 133 ? -2.251 9.211 17.756 1.00 96.81 133 GLU A N 1
ATOM 1071 C CA . GLU A 1 133 ? -2.601 7.960 18.435 1.00 96.81 133 GLU A CA 1
ATOM 1072 C C . GLU A 1 133 ? -2.346 6.757 17.524 1.00 96.81 133 GLU A C 1
ATOM 1074 O O . GLU A 1 133 ? -1.697 5.801 17.942 1.00 96.81 133 GLU A O 1
ATOM 1079 N N . VAL A 1 134 ? -2.764 6.845 16.255 1.00 97.25 134 VAL A N 1
ATOM 1080 C CA . VAL A 1 134 ? -2.473 5.818 15.242 1.00 97.25 134 VAL A CA 1
A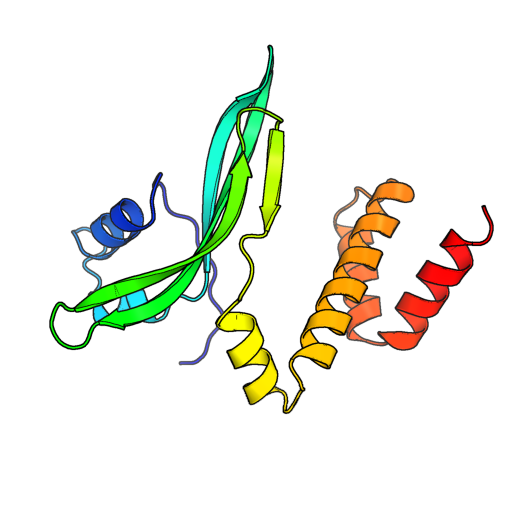TOM 1081 C C . VAL A 1 134 ? -0.963 5.604 15.101 1.00 97.25 134 VAL A C 1
ATOM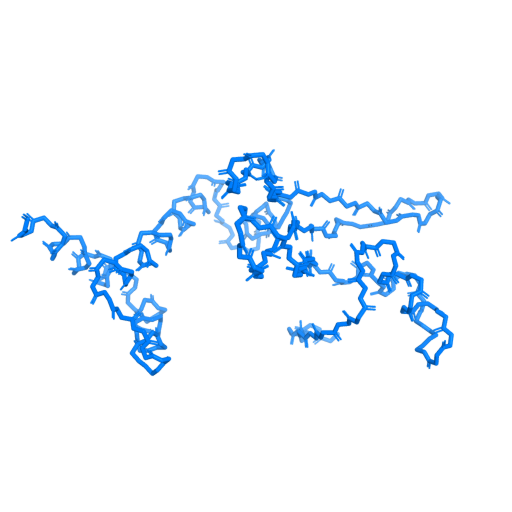 1083 O O . VAL A 1 134 ? -0.499 4.467 15.137 1.00 97.25 134 VAL A O 1
ATOM 1086 N N . ALA A 1 135 ? -0.182 6.683 14.985 1.00 97.62 135 ALA A N 1
ATOM 1087 C CA . ALA A 1 135 ? 1.272 6.600 14.876 1.00 97.62 135 ALA A CA 1
ATOM 1088 C C . ALA A 1 135 ? 1.913 5.951 16.112 1.00 97.62 135 ALA A C 1
ATOM 1090 O O . ALA A 1 135 ? 2.799 5.114 15.961 1.00 97.62 135 ALA A O 1
ATOM 1091 N N . ASN A 1 136 ? 1.437 6.281 17.316 1.00 97.12 136 ASN A N 1
ATOM 1092 C CA . ASN A 1 136 ? 1.929 5.686 18.558 1.00 97.12 136 ASN A CA 1
ATOM 1093 C C . ASN A 1 136 ? 1.669 4.174 18.606 1.00 97.12 136 ASN A C 1
ATOM 1095 O O . ASN A 1 136 ? 2.568 3.417 18.956 1.00 97.12 136 ASN A O 1
ATOM 1099 N N . ILE A 1 137 ? 0.472 3.725 18.214 1.00 97.00 137 ILE A N 1
ATOM 1100 C CA . ILE A 1 137 ? 0.115 2.296 18.185 1.00 97.00 137 ILE A CA 1
ATOM 1101 C C . ILE A 1 137 ? 0.961 1.544 17.153 1.00 97.00 137 ILE A C 1
ATOM 1103 O O . ILE A 1 137 ? 1.498 0.479 17.450 1.00 97.00 137 ILE A O 1
ATOM 1107 N N . ILE A 1 138 ? 1.129 2.114 15.955 1.00 97.06 138 ILE A N 1
ATOM 1108 C CA . ILE A 1 138 ? 1.985 1.529 14.917 1.00 97.06 138 ILE A CA 1
ATOM 1109 C C . ILE A 1 138 ? 3.437 1.456 15.404 1.00 97.06 138 ILE A C 1
ATOM 1111 O O . ILE A 1 138 ? 4.080 0.422 15.246 1.00 97.06 138 ILE A O 1
ATOM 1115 N N . SER A 1 139 ? 3.955 2.520 16.023 1.00 97.62 139 SER A N 1
ATOM 1116 C CA . SER A 1 139 ? 5.318 2.546 16.563 1.00 97.62 139 SER A CA 1
ATOM 1117 C C . SER A 1 139 ? 5.517 1.512 17.671 1.00 97.62 139 SER A C 1
ATOM 1119 O O . SER A 1 139 ? 6.545 0.842 17.678 1.00 97.62 139 SER A O 1
ATOM 1121 N N . ALA A 1 140 ? 4.539 1.347 18.567 1.00 97.06 140 ALA A N 1
ATOM 1122 C CA . ALA A 1 140 ? 4.571 0.321 19.607 1.00 97.06 140 ALA A CA 1
ATOM 1123 C C . ALA A 1 140 ? 4.636 -1.085 18.997 1.00 97.06 140 ALA A C 1
ATOM 1125 O O . ALA A 1 140 ? 5.477 -1.883 19.398 1.00 97.06 140 ALA A O 1
ATOM 1126 N N . TYR A 1 141 ? 3.844 -1.354 17.953 1.00 97.88 141 TYR A N 1
ATOM 1127 C CA . TYR A 1 141 ? 3.906 -2.629 17.239 1.00 97.88 141 TYR A CA 1
ATOM 1128 C C . TYR A 1 141 ? 5.266 -2.878 16.577 1.00 97.88 141 TYR A C 1
ATOM 1130 O O . TYR A 1 141 ? 5.747 -4.003 16.578 1.00 97.88 141 TYR A O 1
ATOM 1138 N N . TYR A 1 142 ? 5.909 -1.845 16.022 1.00 96.62 142 TYR A N 1
ATOM 1139 C CA . TYR A 1 142 ? 7.253 -1.985 15.449 1.00 96.62 142 TYR A CA 1
ATOM 1140 C C . TYR A 1 142 ? 8.339 -2.255 16.501 1.00 96.62 142 TYR A C 1
ATOM 1142 O O . TYR A 1 142 ? 9.342 -2.881 16.166 1.00 96.62 142 TYR A O 1
ATOM 1150 N N . GLN A 1 143 ? 8.169 -1.767 17.733 1.00 97.12 143 GLN A N 1
ATOM 1151 C CA . GLN A 1 143 ? 9.125 -1.963 18.829 1.00 97.12 143 GLN A CA 1
ATOM 1152 C C . GLN A 1 143 ? 8.922 -3.308 19.531 1.00 97.12 143 GLN A C 1
ATOM 1154 O O . GLN A 1 143 ? 9.877 -4.058 19.708 1.00 97.12 143 GLN A O 1
ATOM 1159 N N . GLU A 1 144 ? 7.678 -3.619 19.896 1.00 97.12 144 GLU A N 1
ATOM 1160 C CA . GLU A 1 144 ? 7.302 -4.807 20.663 1.00 97.12 144 GLU A CA 1
ATOM 1161 C C . GLU A 1 144 ? 6.032 -5.445 20.058 1.00 97.12 144 GLU A C 1
ATOM 1163 O O . GLU A 1 144 ? 4.922 -5.252 20.574 1.00 97.12 144 GLU A O 1
ATOM 1168 N N . PRO A 1 145 ? 6.155 -6.202 18.945 1.00 95.94 145 PRO A N 1
ATOM 1169 C CA . PRO A 1 145 ? 5.004 -6.755 18.226 1.00 95.94 145 PRO A CA 1
ATOM 1170 C C . PRO A 1 145 ? 4.143 -7.692 19.081 1.00 95.94 145 PRO A C 1
ATOM 1172 O O . PRO A 1 145 ? 2.914 -7.592 19.063 1.00 95.94 145 PRO A O 1
ATOM 1175 N N . GLU A 1 146 ? 4.790 -8.588 19.835 1.00 96.44 146 GLU A N 1
ATOM 1176 C CA . GLU A 1 146 ? 4.129 -9.635 20.627 1.00 96.44 146 GLU A CA 1
ATOM 1177 C C . GLU A 1 146 ? 3.370 -9.059 21.832 1.00 96.44 146 GLU A C 1
ATOM 1179 O O . GLU A 1 146 ? 2.208 -9.398 22.063 1.00 96.44 146 GLU A O 1
ATOM 1184 N N . GLU A 1 147 ? 3.966 -8.111 22.558 1.00 96.00 147 GLU A N 1
ATOM 1185 C CA . GLU A 1 147 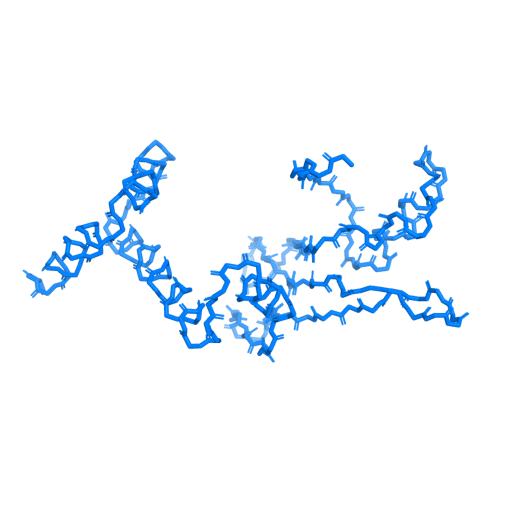? 3.283 -7.441 23.673 1.00 96.00 147 GLU A CA 1
ATOM 1186 C C . GLU A 1 147 ? 2.135 -6.556 23.177 1.00 96.00 147 GLU A C 1
ATOM 1188 O O . GLU A 1 147 ? 1.039 -6.556 23.751 1.00 96.00 147 GLU A O 1
ATOM 1193 N N . THR A 1 148 ? 2.337 -5.856 22.055 1.00 96.19 148 THR A N 1
ATOM 1194 C CA . THR A 1 148 ? 1.298 -5.012 21.455 1.00 96.19 148 THR A CA 1
ATOM 1195 C C . THR A 1 148 ? 0.085 -5.838 21.032 1.00 96.19 148 THR A C 1
ATOM 1197 O O . THR A 1 148 ? -1.047 -5.482 21.374 1.00 96.19 148 THR A O 1
ATOM 1200 N N . ILE A 1 149 ? 0.289 -6.956 20.322 1.00 95.19 149 ILE A N 1
ATOM 1201 C CA . ILE A 1 149 ? -0.832 -7.791 19.876 1.00 95.19 149 ILE A CA 1
ATOM 1202 C C . ILE A 1 149 ? -1.530 -8.480 21.050 1.00 95.19 149 ILE A C 1
ATOM 1204 O O . ILE A 1 149 ? -2.757 -8.563 21.067 1.00 95.19 149 ILE A O 1
ATOM 1208 N N . LYS A 1 150 ? -0.779 -8.919 22.068 1.00 95.69 150 LYS A N 1
ATOM 1209 C CA . LYS A 1 150 ? -1.339 -9.533 23.276 1.00 95.69 150 LYS A CA 1
ATOM 1210 C C . LYS A 1 150 ? -2.269 -8.569 24.007 1.00 95.69 150 LYS A C 1
ATOM 1212 O O . LYS A 1 150 ? -3.388 -8.953 24.340 1.00 95.69 150 LYS A O 1
ATOM 1217 N N . LYS A 1 151 ? -1.844 -7.313 24.183 1.00 94.06 151 LYS A N 1
ATOM 1218 C CA . LYS A 1 151 ? -2.658 -6.249 24.789 1.00 94.06 151 LYS A CA 1
ATOM 1219 C C . LYS A 1 151 ? -3.919 -5.944 23.978 1.00 94.06 151 LYS A C 1
ATOM 1221 O O . LYS A 1 151 ? -4.990 -5.756 24.546 1.00 94.06 151 LYS A O 1
ATOM 1226 N N . ILE A 1 152 ? -3.799 -5.893 22.652 1.00 93.31 152 ILE A N 1
ATOM 1227 C CA . ILE A 1 152 ? -4.937 -5.671 21.748 1.00 93.31 152 ILE A CA 1
ATOM 1228 C C . ILE A 1 152 ? -5.951 -6.817 21.847 1.00 93.31 152 ILE A C 1
ATOM 1230 O O . ILE A 1 152 ? -7.158 -6.578 21.919 1.00 93.31 152 ILE A O 1
ATOM 1234 N N . ARG A 1 153 ? -5.468 -8.062 21.896 1.00 93.44 153 ARG A N 1
ATOM 1235 C CA . ARG A 1 153 ? -6.307 -9.254 22.039 1.00 93.44 153 ARG A CA 1
ATOM 1236 C C . ARG A 1 153 ? -7.008 -9.288 23.389 1.00 93.44 153 ARG A C 1
ATOM 1238 O O . ARG A 1 153 ? -8.224 -9.435 23.402 1.00 93.44 153 ARG A O 1
ATOM 1245 N N . SER A 1 154 ? -6.295 -9.091 24.500 1.00 92.06 154 SER A N 1
ATOM 1246 C CA . SER A 1 154 ? -6.904 -9.112 25.841 1.00 92.06 154 SER A CA 1
ATOM 1247 C C . SER A 1 154 ? -8.036 -8.093 25.969 1.00 92.06 154 SER A C 1
ATOM 1249 O O . SER A 1 154 ? -9.138 -8.433 26.378 1.00 92.06 154 SER A O 1
ATOM 1251 N N . ASP A 1 155 ? -7.807 -6.871 25.497 1.00 90.06 155 ASP A N 1
ATOM 1252 C CA . ASP A 1 155 ? -8.802 -5.800 25.525 1.00 90.06 155 ASP A CA 1
ATOM 1253 C C . ASP A 1 155 ? -9.984 -6.028 24.551 1.00 90.06 155 ASP A C 1
ATOM 1255 O O . ASP A 1 155 ? -11.053 -5.437 24.716 1.00 90.06 155 ASP A O 1
ATOM 1259 N N . THR A 1 156 ? -9.825 -6.904 23.550 1.00 78.06 156 THR A N 1
ATOM 1260 C CA . THR A 1 156 ? -10.916 -7.325 22.653 1.00 78.06 156 THR A CA 1
ATOM 1261 C C . THR A 1 156 ? -11.819 -8.387 23.289 1.00 78.06 156 THR A C 1
ATOM 1263 O O . THR A 1 156 ? -13.001 -8.412 22.965 1.00 78.06 156 THR A O 1
ATOM 1266 N N . TYR A 1 157 ? -11.288 -9.243 24.171 1.00 66.94 157 TYR A N 1
ATOM 1267 C CA . TYR A 1 157 ? -12.042 -10.317 24.840 1.00 66.94 157 TYR A CA 1
ATOM 1268 C C . TYR A 1 157 ? -12.664 -9.903 26.185 1.00 66.94 157 TYR A C 1
ATOM 1270 O O . TYR A 1 157 ? -13.489 -10.634 26.724 1.00 66.94 157 TYR A O 1
ATOM 1278 N N . GLU A 1 158 ? -12.298 -8.742 26.730 1.00 56.75 158 GLU A N 1
ATOM 1279 C CA . GLU A 1 158 ? -12.863 -8.194 27.976 1.00 56.75 158 GLU A CA 1
ATOM 1280 C C . GLU A 1 158 ? -14.186 -7.416 27.777 1.00 56.75 158 GLU A C 1
ATOM 1282 O O . GLU A 1 158 ? -14.669 -6.761 28.704 1.00 56.75 158 GLU A O 1
ATOM 1287 N N . LYS A 1 159 ? -14.798 -7.473 26.587 1.00 46.62 159 LYS A N 1
ATOM 1288 C CA . LYS A 1 159 ? -16.095 -6.852 26.267 1.00 46.62 159 LYS A CA 1
ATOM 1289 C C . LYS A 1 159 ? -16.959 -7.760 25.408 1.00 46.62 159 LYS A C 1
ATOM 1291 O O . LYS A 1 159 ? -18.196 -7.628 25.531 1.00 46.62 159 LYS A O 1
#